Protein AF-A0A6U0GFT2-F1 (afdb_monomer)

Structure (mmCIF, N/CA/C/O backbone):
data_AF-A0A6U0GFT2-F1
#
_entry.id   AF-A0A6U0GFT2-F1
#
loop_
_atom_site.group_PDB
_atom_site.id
_atom_site.type_symbol
_atom_site.label_atom_id
_atom_site.label_alt_id
_atom_site.label_comp_id
_atom_site.label_asym_id
_atom_site.label_entity_id
_atom_site.label_seq_id
_atom_site.pdbx_PDB_ins_code
_atom_site.Cartn_x
_atom_site.Cartn_y
_atom_site.Cartn_z
_atom_site.occupancy
_atom_site.B_iso_or_equiv
_atom_site.auth_seq_id
_atom_site.auth_comp_id
_atom_site.auth_asym_id
_atom_site.auth_atom_id
_atom_site.pdbx_PDB_model_num
ATOM 1 N N . MET A 1 1 ? -31.524 14.720 -5.241 1.00 41.91 1 MET A N 1
ATOM 2 C CA . MET A 1 1 ? -30.850 14.959 -3.947 1.00 41.91 1 MET A CA 1
ATOM 3 C C . MET A 1 1 ? -30.498 13.608 -3.337 1.00 41.91 1 MET A C 1
ATOM 5 O O . MET A 1 1 ? -31.328 13.011 -2.672 1.00 41.91 1 MET A O 1
ATOM 9 N N . GLY A 1 2 ? -29.324 13.063 -3.666 1.00 39.94 2 GLY A N 1
ATOM 10 C CA . GLY A 1 2 ? -28.851 11.799 -3.094 1.00 39.94 2 GLY A CA 1
ATOM 11 C C . GLY A 1 2 ? -28.049 12.103 -1.839 1.00 39.94 2 GLY A C 1
ATOM 12 O O . GLY A 1 2 ? -26.950 12.640 -1.944 1.00 39.94 2 GLY A O 1
ATOM 13 N N . GLY A 1 3 ? -28.629 11.843 -0.668 1.00 40.38 3 GLY A N 1
ATOM 14 C CA . GLY A 1 3 ? -27.954 12.036 0.609 1.00 40.38 3 GLY A CA 1
ATOM 15 C C . GLY A 1 3 ? -26.712 11.156 0.678 1.00 40.38 3 GLY A C 1
ATOM 16 O O . GLY A 1 3 ? -26.819 9.932 0.688 1.00 40.38 3 GLY A O 1
ATOM 17 N N . ASN A 1 4 ? -25.536 11.781 0.732 1.00 43.81 4 ASN A N 1
ATOM 18 C CA . ASN A 1 4 ? -24.315 11.109 1.152 1.00 43.81 4 ASN A CA 1
ATOM 19 C C . ASN A 1 4 ? -24.532 10.707 2.608 1.00 43.81 4 ASN A C 1
ATOM 21 O O . ASN A 1 4 ? -24.413 11.536 3.508 1.00 43.81 4 ASN A O 1
ATOM 25 N N . SER A 1 5 ? -24.934 9.458 2.824 1.00 41.97 5 SER A N 1
ATOM 26 C CA . SER A 1 5 ? -25.093 8.868 4.144 1.00 41.97 5 SER A CA 1
ATOM 27 C C . SER A 1 5 ? -23.800 9.080 4.929 1.00 41.97 5 SER A C 1
ATOM 29 O O . SER A 1 5 ? -22.787 8.440 4.645 1.00 41.97 5 SER A O 1
ATOM 31 N N . HIS A 1 6 ? -23.842 9.995 5.898 1.00 43.84 6 HIS A N 1
ATOM 32 C CA . HIS A 1 6 ? -22.808 10.202 6.903 1.00 43.84 6 HIS A CA 1
ATOM 33 C C . HIS A 1 6 ? -22.851 9.029 7.885 1.00 43.84 6 HIS A C 1
ATOM 35 O O . HIS A 1 6 ? -23.125 9.197 9.071 1.00 43.84 6 HIS A O 1
ATOM 41 N N . PHE A 1 7 ? -22.564 7.818 7.409 1.00 44.72 7 PHE A N 1
ATOM 42 C CA . PHE A 1 7 ? -21.982 6.827 8.297 1.00 44.72 7 PHE A CA 1
ATOM 43 C C . PHE A 1 7 ? -20.552 7.289 8.563 1.00 44.72 7 PHE A C 1
ATOM 45 O O . PHE A 1 7 ? -19.604 6.760 7.986 1.00 44.72 7 PHE A O 1
ATOM 52 N N . GLY A 1 8 ? -20.430 8.283 9.452 1.00 46.50 8 GLY A N 1
ATOM 53 C CA . GLY A 1 8 ? -19.213 8.692 10.154 1.00 46.50 8 GLY A CA 1
ATOM 54 C C . GLY A 1 8 ? -18.719 7.586 11.078 1.00 46.50 8 GLY A C 1
ATOM 55 O O . GLY A 1 8 ? -18.442 7.786 12.258 1.00 46.50 8 GLY A O 1
ATOM 56 N N . ALA A 1 9 ? -18.686 6.368 10.550 1.00 50.59 9 ALA A N 1
ATOM 57 C CA . ALA A 1 9 ? -18.123 5.216 11.187 1.00 50.59 9 ALA A CA 1
ATOM 58 C C . ALA A 1 9 ? -16.617 5.328 10.991 1.00 50.59 9 ALA A C 1
ATOM 60 O O . ALA A 1 9 ? -16.114 5.368 9.868 1.00 50.59 9 ALA A O 1
ATOM 61 N N . ARG A 1 10 ? -15.935 5.382 12.130 1.00 66.75 10 ARG A N 1
ATOM 62 C CA . ARG A 1 10 ? -14.498 5.306 12.410 1.00 66.75 10 ARG A CA 1
ATOM 63 C C . ARG A 1 10 ? -13.823 4.088 11.744 1.00 66.75 10 ARG A C 1
ATOM 65 O O . ARG A 1 10 ? -13.206 3.269 12.415 1.00 66.75 10 ARG A O 1
ATOM 72 N N . LEU A 1 11 ? -13.979 3.916 10.432 1.00 86.44 11 LEU A N 1
ATOM 73 C CA . LEU A 1 11 ? -13.474 2.780 9.678 1.00 86.44 11 LEU A CA 1
ATOM 74 C C . LEU A 1 11 ? -12.004 3.034 9.370 1.00 86.44 11 LEU A C 1
ATOM 76 O O . LEU A 1 11 ? -11.652 3.901 8.567 1.00 86.44 11 LEU A O 1
ATOM 80 N N . LEU A 1 12 ? -11.146 2.257 10.015 1.00 93.50 12 LEU A N 1
ATOM 81 C CA . LEU A 1 12 ? -9.716 2.278 9.768 1.00 93.50 12 LEU A CA 1
ATOM 82 C C . LEU A 1 12 ? -9.422 1.612 8.427 1.00 93.50 12 LEU A C 1
ATOM 84 O O . LEU A 1 12 ? -9.890 0.510 8.139 1.00 93.50 12 LEU A O 1
ATOM 88 N N . ARG A 1 13 ? -8.631 2.286 7.597 1.00 95.00 13 ARG A N 1
ATOM 89 C CA . ARG A 1 13 ? -8.180 1.770 6.309 1.00 95.00 13 ARG A CA 1
ATOM 90 C C . ARG A 1 13 ? -6.668 1.762 6.223 1.00 95.00 13 ARG A C 1
ATOM 92 O O . ARG A 1 13 ? -6.022 2.764 6.528 1.00 95.00 13 ARG A O 1
ATOM 99 N N . ILE A 1 14 ? -6.133 0.657 5.711 1.00 96.81 14 ILE A N 1
ATOM 100 C CA . ILE A 1 14 ? -4.740 0.561 5.272 1.00 96.81 14 ILE A CA 1
ATOM 101 C C . ILE A 1 14 ? -4.719 0.849 3.769 1.00 96.81 14 ILE A C 1
ATOM 103 O O . ILE A 1 14 ? -5.268 0.090 2.967 1.00 96.81 14 ILE A O 1
ATOM 107 N N . ARG A 1 15 ? -4.147 1.984 3.367 1.00 96.25 15 ARG A N 1
ATOM 108 C CA . ARG A 1 15 ? -4.251 2.505 1.995 1.00 96.25 15 ARG A CA 1
ATOM 109 C C . ARG A 1 15 ? -2.933 3.071 1.481 1.00 96.25 15 ARG A C 1
ATOM 111 O O . ARG A 1 15 ? -2.054 3.429 2.254 1.00 96.25 15 ARG A O 1
ATOM 118 N N . LEU A 1 16 ? -2.827 3.18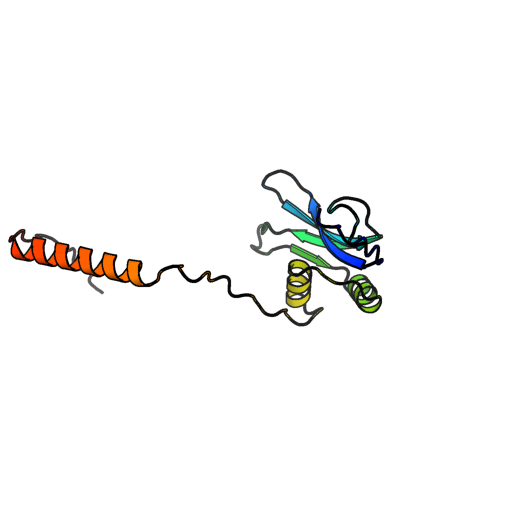4 0.158 1.00 97.44 16 LEU A N 1
ATOM 119 C CA . LEU A 1 16 ? -1.702 3.845 -0.502 1.00 97.44 16 LEU A CA 1
ATOM 120 C C . LEU A 1 16 ? -1.954 5.354 -0.572 1.00 97.44 16 LEU A C 1
ATOM 122 O O . LEU A 1 16 ? -2.918 5.791 -1.202 1.00 97.44 16 LEU A O 1
ATOM 126 N N . ALA A 1 17 ? -1.070 6.133 0.036 1.00 96.69 17 ALA A N 1
ATOM 127 C CA . ALA A 1 17 ? -0.976 7.572 -0.164 1.00 96.69 17 ALA A CA 1
ATOM 128 C C . ALA A 1 17 ? 0.073 7.854 -1.242 1.00 96.69 17 ALA A C 1
ATOM 130 O O . ALA A 1 17 ? 1.154 7.255 -1.233 1.00 96.69 17 ALA A O 1
ATOM 131 N N . ARG A 1 18 ? -0.264 8.716 -2.207 1.00 95.44 18 ARG A N 1
ATOM 132 C CA . ARG A 1 18 ? 0.605 8.988 -3.354 1.00 95.44 18 ARG A CA 1
ATOM 133 C C . ARG A 1 18 ? 1.537 10.145 -3.021 1.00 95.44 18 ARG A C 1
ATOM 135 O O . ARG A 1 18 ? 1.102 11.234 -2.677 1.00 95.44 18 ARG A O 1
ATOM 142 N N . PHE A 1 19 ? 2.814 9.902 -3.237 1.00 94.56 19 PHE A N 1
ATOM 143 C CA . PHE A 1 19 ? 3.913 10.844 -3.145 1.00 94.56 19 PHE A CA 1
ATOM 144 C C . PHE A 1 19 ? 4.710 10.835 -4.454 1.00 94.56 19 PHE A C 1
ATOM 146 O O . PHE A 1 19 ? 4.426 10.076 -5.388 1.00 94.56 19 PHE A O 1
ATOM 153 N N . GLY A 1 20 ? 5.716 11.700 -4.519 1.00 93.50 20 GLY A N 1
ATOM 154 C CA . GLY A 1 20 ? 6.594 11.821 -5.674 1.00 93.50 20 GLY A CA 1
ATOM 155 C C . GLY A 1 20 ? 6.096 12.826 -6.709 1.00 93.50 20 GLY A C 1
ATOM 156 O O . GLY A 1 20 ? 5.105 13.534 -6.520 1.00 93.50 20 GLY A O 1
ATOM 157 N N . ARG A 1 21 ? 6.847 12.926 -7.803 1.00 94.56 21 ARG A N 1
ATOM 158 C CA . ARG A 1 21 ? 6.631 13.918 -8.861 1.00 94.56 21 ARG A CA 1
ATOM 159 C C . ARG A 1 21 ? 5.781 13.323 -9.985 1.00 94.56 21 ARG A C 1
ATOM 161 O O . ARG A 1 21 ? 5.461 12.130 -10.008 1.00 94.56 21 ARG A O 1
ATOM 168 N N . ARG A 1 22 ? 5.409 14.157 -10.958 1.00 95.31 22 ARG A N 1
ATOM 169 C CA . ARG A 1 22 ? 4.813 13.673 -12.211 1.00 95.31 2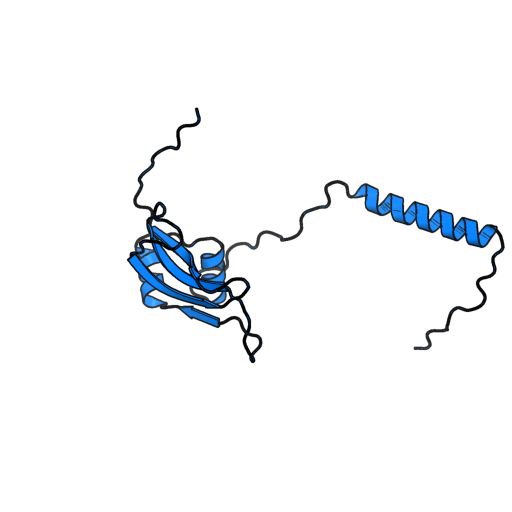2 ARG A CA 1
ATOM 170 C C . ARG A 1 22 ? 5.735 12.614 -12.830 1.00 95.31 22 ARG A C 1
ATOM 172 O O . ARG A 1 22 ? 6.940 12.823 -12.881 1.00 95.31 22 ARG A O 1
ATOM 179 N N . ASN A 1 23 ? 5.164 11.492 -13.269 1.00 93.44 23 ASN A N 1
ATOM 180 C CA . ASN A 1 23 ? 5.870 10.331 -13.841 1.00 93.44 23 ASN A CA 1
ATOM 181 C C . ASN A 1 23 ? 6.860 9.608 -12.908 1.00 93.44 23 ASN A C 1
ATOM 183 O O . ASN A 1 23 ? 7.494 8.653 -13.335 1.00 93.44 23 ASN A O 1
ATOM 187 N N . LEU A 1 24 ? 6.941 10.001 -11.636 1.00 95.06 24 LEU A N 1
ATOM 188 C CA . LEU A 1 24 ? 7.763 9.355 -10.611 1.00 95.06 24 LEU A CA 1
ATOM 189 C C . LEU A 1 24 ? 6.890 9.069 -9.377 1.00 95.06 24 LEU A C 1
ATOM 191 O O . LEU A 1 24 ? 7.034 9.741 -8.351 1.00 95.06 24 LEU A O 1
ATOM 195 N N . PRO A 1 25 ? 5.894 8.164 -9.495 1.00 95.69 25 PRO A N 1
ATOM 196 C CA . PRO A 1 25 ? 5.050 7.772 -8.376 1.00 95.69 25 PRO A CA 1
ATOM 197 C C . PRO A 1 25 ? 5.851 7.072 -7.284 1.00 95.69 25 PRO A C 1
ATOM 199 O O . PRO A 1 25 ? 6.506 6.074 -7.541 1.00 95.69 25 PRO A O 1
ATOM 202 N N . PHE A 1 26 ? 5.675 7.526 -6.052 1.00 96.56 26 PHE A N 1
ATOM 203 C CA . PHE A 1 26 ? 6.114 6.829 -4.852 1.00 96.56 26 PHE A CA 1
ATOM 204 C C . PHE A 1 26 ? 4.909 6.666 -3.930 1.00 96.56 26 PHE A C 1
ATOM 206 O O . PHE A 1 26 ? 4.089 7.577 -3.837 1.00 96.56 26 PHE A O 1
ATOM 213 N N . TYR A 1 27 ? 4.754 5.533 -3.254 1.00 97.44 27 TYR A N 1
ATOM 214 C CA . TYR A 1 27 ? 3.621 5.332 -2.353 1.00 97.44 27 TYR A CA 1
ATOM 215 C C . TYR A 1 27 ? 4.084 5.066 -0.931 1.00 97.44 27 TYR A C 1
ATOM 217 O O . TYR A 1 27 ? 4.994 4.280 -0.684 1.00 97.44 27 TYR A O 1
ATOM 225 N N . ARG A 1 28 ? 3.391 5.684 0.022 1.00 97.31 28 ARG A N 1
ATOM 226 C CA . ARG A 1 28 ? 3.468 5.303 1.433 1.00 97.31 28 ARG A CA 1
ATOM 227 C C . ARG A 1 28 ? 2.215 4.524 1.801 1.00 97.31 28 ARG A C 1
ATOM 229 O O . ARG A 1 28 ? 1.124 4.835 1.320 1.00 97.31 28 ARG A O 1
ATOM 236 N N . ILE A 1 29 ? 2.370 3.509 2.637 1.00 97.56 29 ILE A N 1
ATOM 237 C CA . ILE A 1 29 ? 1.266 2.693 3.134 1.00 97.56 29 ILE A CA 1
ATOM 238 C C . ILE A 1 29 ? 0.828 3.297 4.463 1.00 97.56 29 ILE A C 1
ATOM 240 O O . ILE A 1 29 ? 1.551 3.234 5.457 1.00 97.56 29 ILE A O 1
ATOM 244 N N . TYR A 1 30 ? -0.335 3.938 4.451 1.00 97.19 30 TYR A N 1
ATOM 245 C CA . TYR A 1 30 ? -0.898 4.658 5.586 1.00 97.19 30 TYR A CA 1
ATOM 246 C C . TYR A 1 30 ? -1.997 3.850 6.246 1.00 97.19 30 TYR A C 1
ATOM 248 O O . TYR A 1 30 ? -2.848 3.280 5.561 1.00 97.19 30 TYR A O 1
ATOM 256 N N . VAL A 1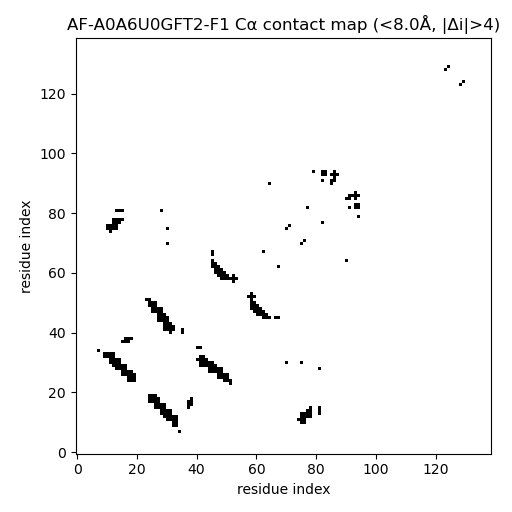 31 ? -2.031 3.910 7.570 1.00 97.12 31 VAL A N 1
ATOM 257 C CA . VAL A 1 31 ? -3.222 3.611 8.356 1.00 97.12 31 VAL A CA 1
ATOM 258 C C . VAL A 1 31 ? -3.914 4.932 8.637 1.00 97.12 31 VAL A C 1
ATOM 260 O O . VAL A 1 31 ? -3.327 5.834 9.230 1.00 97.12 31 VAL A O 1
ATOM 263 N N . ALA A 1 32 ? -5.144 5.086 8.168 1.00 95.62 32 ALA A N 1
ATOM 264 C CA . ALA A 1 32 ? -5.900 6.322 8.323 1.00 95.62 32 ALA A CA 1
ATOM 265 C C . ALA A 1 32 ? -7.394 6.037 8.460 1.00 95.62 32 ALA A C 1
ATOM 267 O O . ALA A 1 32 ? -7.878 4.980 8.052 1.00 95.62 32 ALA A O 1
ATOM 268 N N . ASN A 1 33 ? -8.133 7.014 8.980 1.00 93.25 33 ASN A N 1
ATOM 269 C CA . ASN A 1 33 ? -9.590 6.964 8.933 1.00 93.25 33 ASN A CA 1
ATOM 270 C C . ASN A 1 33 ? -10.045 7.030 7.465 1.00 93.25 33 ASN A C 1
ATOM 272 O O . ASN A 1 33 ? -9.473 7.776 6.664 1.00 93.25 33 ASN A O 1
ATOM 276 N N . SER A 1 34 ? -11.073 6.262 7.110 1.00 90.69 34 SER A N 1
ATOM 277 C CA . SER A 1 34 ? -11.614 6.162 5.747 1.00 90.69 34 SER A CA 1
ATOM 278 C C . SER A 1 34 ? -11.957 7.522 5.130 1.00 90.69 34 SER A C 1
ATOM 280 O O . SER A 1 34 ? -11.700 7.727 3.944 1.00 90.69 34 SER A O 1
ATOM 282 N N . GLU A 1 35 ? -12.474 8.440 5.945 1.00 89.19 35 GLU A N 1
ATOM 283 C CA . GLU A 1 35 ? -12.920 9.784 5.563 1.00 89.19 35 GLU A CA 1
ATOM 284 C C . GLU A 1 35 ? -11.772 10.777 5.366 1.00 89.19 35 GLU A C 1
ATOM 286 O O . GLU A 1 35 ? -11.941 11.820 4.738 1.00 89.19 35 GLU A O 1
ATOM 291 N N . SER A 1 36 ? -10.585 10.479 5.901 1.00 90.62 36 SER A N 1
ATOM 292 C CA . SER A 1 36 ? -9.457 11.403 5.798 1.00 90.62 36 SER A CA 1
ATOM 293 C C . SER A 1 36 ? -9.002 11.537 4.337 1.00 90.62 36 SER A C 1
ATOM 295 O O . SER A 1 36 ? -8.973 10.528 3.623 1.00 90.62 36 SER A O 1
ATOM 297 N N . PRO A 1 37 ? -8.556 12.725 3.879 1.00 92.06 37 PRO A N 1
ATOM 298 C CA . PRO A 1 37 ? -8.033 12.912 2.523 1.00 92.06 37 PRO A CA 1
ATOM 299 C C . PRO A 1 37 ? -6.900 11.932 2.206 1.00 92.06 37 PRO A C 1
ATOM 301 O O . PRO A 1 37 ? -6.127 11.595 3.102 1.00 92.06 37 PRO A O 1
ATOM 304 N N . ARG A 1 38 ? -6.777 11.491 0.943 1.00 90.75 38 ARG A N 1
ATOM 305 C CA . ARG A 1 38 ? -5.825 10.442 0.513 1.00 90.75 38 ARG A CA 1
ATOM 306 C C . ARG A 1 38 ? -4.411 10.653 1.060 1.00 90.75 38 ARG A C 1
ATOM 308 O O . ARG A 1 38 ? -3.858 9.740 1.667 1.00 90.75 38 ARG A O 1
ATOM 315 N N . ASP A 1 39 ? -3.881 11.858 0.863 1.00 90.94 39 ASP A N 1
ATOM 316 C CA . ASP A 1 39 ? -2.500 12.225 1.199 1.00 90.94 39 ASP A CA 1
ATOM 317 C C . ASP A 1 39 ? -2.420 13.080 2.483 1.00 90.94 39 ASP A C 1
ATOM 319 O O . ASP A 1 39 ? -1.384 13.668 2.777 1.00 90.94 39 ASP A O 1
ATOM 323 N N . GLY A 1 40 ? -3.521 13.177 3.239 1.00 88.12 40 GLY A N 1
ATOM 324 C CA . GLY A 1 40 ? -3.642 14.038 4.415 1.00 88.12 40 GLY A CA 1
ATOM 325 C C . GLY A 1 40 ? -3.306 13.342 5.738 1.00 88.12 40 GLY A C 1
ATOM 326 O O . GLY A 1 40 ? -2.352 12.565 5.853 1.00 88.12 40 GLY A O 1
ATOM 327 N N . LYS A 1 41 ? -4.119 13.637 6.763 1.00 91.81 41 LYS A N 1
ATOM 328 C CA . LYS A 1 41 ? -3.964 13.086 8.114 1.00 91.81 41 LYS A CA 1
ATOM 329 C C . LYS A 1 41 ? -4.033 11.556 8.091 1.00 91.81 41 LYS A C 1
ATOM 331 O O . LYS A 1 41 ? -4.954 10.961 7.532 1.00 91.81 41 LYS A O 1
ATOM 336 N N . HIS A 1 42 ? -3.055 10.941 8.737 1.00 94.69 42 HIS A N 1
ATOM 337 C CA . HIS A 1 42 ? -2.942 9.505 8.948 1.00 94.69 42 HIS A CA 1
ATOM 338 C C . HIS A 1 42 ? -2.585 9.249 10.416 1.00 94.69 42 HIS A C 1
ATOM 340 O O . HIS A 1 42 ? -2.182 10.167 11.128 1.00 94.69 42 HIS A O 1
ATOM 346 N N . LEU A 1 43 ? -2.798 8.018 10.869 1.00 95.06 43 LEU A N 1
ATOM 347 C CA . LEU A 1 43 ? -2.459 7.563 12.215 1.00 95.06 43 LEU A CA 1
ATOM 348 C C . LEU A 1 43 ? -1.020 7.055 12.262 1.00 95.06 43 LEU A C 1
ATOM 350 O O . LEU A 1 43 ? -0.275 7.401 13.168 1.00 95.06 43 LEU A O 1
ATOM 354 N N . GLU A 1 44 ? -0.634 6.248 11.271 1.00 96.25 44 GLU A N 1
ATOM 355 C CA . GLU A 1 44 ? 0.680 5.612 11.224 1.00 96.25 44 GLU A 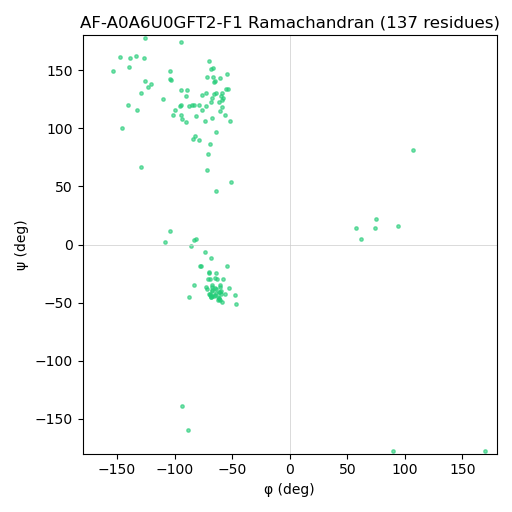CA 1
ATOM 356 C C . GLU A 1 44 ? 1.097 5.304 9.782 1.00 96.25 44 GLU A C 1
ATOM 358 O O . GLU A 1 44 ? 0.257 5.032 8.916 1.00 96.25 44 GLU A O 1
ATOM 363 N N . ILE A 1 45 ? 2.406 5.330 9.531 1.00 97.31 45 ILE A N 1
ATOM 364 C CA . ILE A 1 45 ? 3.021 4.859 8.290 1.00 97.31 45 ILE A CA 1
ATOM 365 C C . ILE A 1 45 ? 3.568 3.459 8.551 1.00 97.31 45 ILE A C 1
ATOM 367 O O . ILE A 1 45 ? 4.487 3.291 9.344 1.00 97.31 45 ILE A O 1
ATOM 371 N N . VAL A 1 46 ? 3.019 2.461 7.865 1.00 97.81 46 VAL A N 1
ATOM 372 C CA . VAL A 1 46 ? 3.354 1.043 8.094 1.00 97.81 46 VAL A CA 1
ATOM 373 C C . VAL A 1 46 ? 4.179 0.429 6.963 1.00 97.81 46 VAL A C 1
ATOM 375 O O . VAL A 1 46 ? 4.493 -0.758 6.989 1.00 97.81 46 VAL A O 1
ATOM 378 N N . GLY A 1 47 ? 4.536 1.221 5.953 1.00 97.50 47 GLY A N 1
ATOM 379 C CA . GLY A 1 47 ? 5.371 0.759 4.853 1.00 97.50 47 GLY A CA 1
ATOM 380 C C . GLY A 1 47 ? 5.467 1.734 3.689 1.00 97.50 47 GLY A C 1
ATOM 381 O O . GLY A 1 47 ? 4.886 2.824 3.701 1.00 97.50 47 GLY A O 1
ATOM 382 N N . THR A 1 48 ? 6.182 1.312 2.655 1.00 97.50 48 THR A N 1
ATOM 383 C CA . THR A 1 48 ? 6.381 2.046 1.402 1.00 97.50 48 THR A CA 1
ATOM 384 C C . THR A 1 48 ? 6.308 1.096 0.215 1.00 97.50 48 THR A C 1
ATOM 386 O O . THR A 1 48 ? 6.565 -0.101 0.331 1.00 97.50 48 THR A O 1
ATOM 389 N N . PHE A 1 49 ? 5.921 1.630 -0.938 1.00 97.19 49 PHE A N 1
ATOM 390 C CA . PHE A 1 49 ? 5.844 0.889 -2.185 1.00 97.19 49 PHE A CA 1
ATOM 391 C C . PHE A 1 49 ? 6.337 1.759 -3.339 1.00 97.19 49 PHE A C 1
ATOM 393 O O . PHE A 1 49 ? 5.756 2.811 -3.627 1.00 97.19 49 PHE A O 1
ATOM 400 N N . ASP A 1 50 ? 7.382 1.286 -4.011 1.00 95.94 50 ASP A N 1
ATOM 401 C CA . ASP A 1 50 ? 7.880 1.850 -5.255 1.00 95.94 50 ASP A CA 1
ATOM 402 C C . ASP A 1 50 ? 7.402 0.991 -6.440 1.00 95.94 50 ASP A C 1
ATOM 404 O O . ASP A 1 50 ? 7.780 -0.179 -6.568 1.00 95.94 50 ASP A O 1
ATOM 408 N N . PRO A 1 51 ? 6.506 1.514 -7.295 1.00 94.69 51 PRO A N 1
ATOM 409 C CA . PRO A 1 51 ? 6.032 0.793 -8.465 1.00 94.69 51 PRO A CA 1
ATOM 410 C C . PRO A 1 51 ? 7.046 0.793 -9.614 1.00 94.69 51 PRO A C 1
ATOM 412 O O . PRO A 1 51 ? 6.859 -0.009 -10.537 1.00 94.69 51 PRO A O 1
ATOM 415 N N . ILE A 1 52 ? 8.030 1.702 -9.603 1.00 93.94 52 ILE A N 1
ATOM 416 C CA . ILE A 1 52 ? 9.064 1.786 -10.629 1.00 93.94 52 ILE A CA 1
ATOM 417 C C . ILE A 1 52 ? 10.145 0.771 -10.252 1.00 93.94 52 ILE A C 1
ATOM 419 O O . ILE A 1 52 ? 10.705 0.859 -9.160 1.00 93.94 52 ILE A O 1
ATOM 423 N N . PRO A 1 53 ? 10.419 -0.219 -11.116 1.00 92.00 53 PRO A N 1
ATOM 424 C CA . PRO A 1 53 ? 11.512 -1.140 -10.866 1.00 92.00 53 PRO A CA 1
ATOM 425 C C . PRO A 1 53 ? 12.853 -0.402 -10.923 1.00 92.00 53 PRO A C 1
ATOM 427 O O . PRO A 1 53 ? 13.044 0.461 -11.784 1.00 92.00 53 PRO A O 1
ATOM 430 N N . GLN A 1 54 ? 13.764 -0.736 -10.011 1.00 87.38 54 GLN A N 1
ATOM 431 C CA . GLN A 1 54 ? 15.135 -0.225 -10.051 1.00 87.38 54 GLN A CA 1
ATOM 432 C C . GLN A 1 54 ? 16.018 -1.140 -10.916 1.00 87.38 54 GLN A C 1
ATOM 434 O O . GLN A 1 54 ? 15.528 -1.879 -11.769 1.00 87.38 54 GLN A O 1
ATOM 439 N N . ILE A 1 55 ? 17.336 -1.058 -10.724 1.00 88.44 55 ILE A N 1
ATOM 440 C CA . ILE A 1 55 ? 18.356 -1.780 -11.502 1.00 88.44 55 ILE A CA 1
ATOM 441 C C . ILE A 1 55 ? 18.155 -3.303 -11.434 1.00 88.44 55 ILE A C 1
ATOM 443 O O . ILE A 1 55 ? 18.462 -4.015 -12.384 1.00 88.44 55 ILE A O 1
ATOM 447 N N . ASP A 1 56 ? 17.600 -3.804 -10.333 1.00 88.50 56 ASP A N 1
ATOM 448 C CA . ASP A 1 56 ? 17.325 -5.220 -10.094 1.00 88.50 56 ASP A CA 1
ATOM 449 C C . ASP A 1 56 ? 16.019 -5.721 -10.744 1.00 88.50 56 ASP A C 1
ATOM 451 O O . ASP A 1 56 ? 15.629 -6.869 -10.538 1.00 88.50 56 ASP A O 1
ATOM 455 N N . ASN A 1 57 ? 15.333 -4.876 -11.526 1.00 87.88 57 ASN A N 1
ATOM 456 C CA . ASN A 1 57 ? 14.032 -5.142 -12.146 1.00 87.88 57 ASN A CA 1
ATOM 457 C C . ASN A 1 57 ? 12.902 -5.497 -11.157 1.00 87.88 57 ASN A C 1
ATOM 459 O O . ASN A 1 57 ? 11.822 -5.930 -11.578 1.00 87.88 57 ASN A O 1
ATOM 463 N N . ASN A 1 58 ? 13.090 -5.259 -9.855 1.00 88.88 58 ASN A N 1
ATOM 464 C CA . ASN A 1 58 ? 12.087 -5.548 -8.837 1.00 88.88 58 ASN A CA 1
ATOM 465 C C . ASN A 1 58 ? 11.383 -4.281 -8.363 1.00 88.88 58 ASN A C 1
ATOM 467 O O . ASN A 1 58 ? 11.943 -3.192 -8.308 1.00 88.88 58 ASN A O 1
ATOM 471 N N . LYS A 1 59 ? 10.114 -4.439 -7.981 1.00 92.81 59 LYS A N 1
ATOM 472 C CA . LYS A 1 59 ? 9.341 -3.372 -7.338 1.00 92.81 59 LYS A CA 1
ATOM 473 C C . LYS A 1 59 ? 9.588 -3.432 -5.843 1.00 92.81 59 LYS A C 1
ATOM 475 O O . LYS A 1 59 ? 9.252 -4.438 -5.216 1.00 92.81 59 LYS A O 1
ATOM 480 N N . HIS A 1 60 ? 10.129 -2.363 -5.274 1.00 93.88 60 HIS A N 1
ATOM 481 C CA . HIS A 1 60 ? 10.461 -2.345 -3.857 1.00 93.88 60 HIS A CA 1
ATOM 482 C C . HIS A 1 60 ? 9.210 -2.165 -3.000 1.00 93.88 60 HIS A C 1
ATOM 484 O O . HIS A 1 60 ? 8.398 -1.258 -3.201 1.00 93.88 60 HIS A O 1
ATOM 490 N N . LEU A 1 61 ? 9.067 -3.051 -2.022 1.00 95.75 61 LEU A N 1
ATOM 491 C CA . LEU A 1 61 ? 7.989 -3.052 -1.051 1.00 95.75 61 LEU A CA 1
ATOM 492 C C . LEU A 1 61 ? 8.607 -3.224 0.333 1.00 95.75 61 LEU A C 1
ATOM 494 O O . LEU A 1 61 ? 9.168 -4.274 0.631 1.00 95.75 61 LEU A O 1
ATOM 498 N N . THR A 1 62 ? 8.469 -2.207 1.177 1.00 96.44 62 THR A N 1
ATOM 499 C CA . THR A 1 62 ? 8.925 -2.253 2.569 1.00 96.44 62 THR A CA 1
ATOM 500 C C . THR A 1 62 ? 7.704 -2.275 3.472 1.00 96.44 62 THR A C 1
ATOM 502 O O . THR A 1 62 ? 6.841 -1.404 3.365 1.00 96.44 62 THR A O 1
ATOM 505 N N . LEU A 1 63 ? 7.616 -3.265 4.359 1.00 96.62 63 LEU A N 1
ATOM 506 C CA . LEU A 1 63 ? 6.471 -3.475 5.243 1.00 96.62 63 LEU A CA 1
ATOM 507 C C . LEU A 1 63 ? 6.933 -3.625 6.689 1.00 96.62 63 LEU A C 1
ATOM 509 O O . LEU A 1 63 ? 7.779 -4.465 6.983 1.00 96.62 63 LEU A O 1
ATOM 513 N N . ASN A 1 64 ? 6.313 -2.881 7.602 1.00 97.31 64 ASN A N 1
ATOM 514 C CA . ASN A 1 64 ? 6.3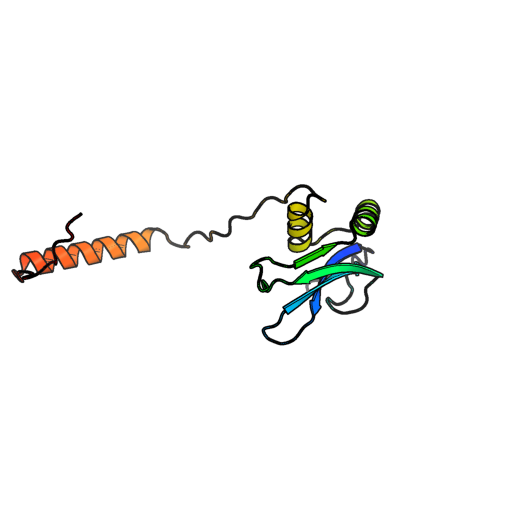82 -3.187 9.024 1.00 97.31 64 ASN A CA 1
ATOM 515 C C . ASN A 1 64 ? 5.314 -4.241 9.351 1.00 97.31 64 ASN A C 1
ATOM 517 O O . ASN A 1 64 ? 4.154 -3.921 9.618 1.00 97.31 64 ASN A O 1
ATOM 521 N N . ILE A 1 65 ? 5.706 -5.513 9.273 1.00 96.44 65 ILE A N 1
ATOM 522 C CA . ILE A 1 65 ? 4.791 -6.656 9.386 1.00 96.44 65 ILE A CA 1
ATOM 523 C C . ILE A 1 65 ? 4.077 -6.671 10.743 1.00 96.44 65 ILE A C 1
ATOM 525 O O . ILE A 1 65 ? 2.877 -6.935 10.793 1.00 96.44 65 ILE A O 1
ATOM 529 N N . GLU A 1 66 ? 4.781 -6.361 11.830 1.00 97.00 66 GLU A N 1
ATOM 530 C CA . GLU A 1 66 ? 4.223 -6.365 13.187 1.00 97.00 66 GLU A CA 1
ATOM 531 C C . GLU A 1 66 ? 3.098 -5.343 13.331 1.00 97.00 66 GLU A C 1
ATOM 533 O O . GLU A 1 66 ? 1.995 -5.666 13.781 1.00 97.00 66 GLU A O 1
ATOM 538 N N . ARG A 1 67 ? 3.341 -4.114 12.866 1.00 97.56 67 ARG A N 1
ATOM 539 C CA . ARG A 1 67 ? 2.344 -3.043 12.915 1.00 97.56 67 ARG A CA 1
ATOM 540 C C . ARG A 1 67 ? 1.167 -3.327 11.997 1.00 97.56 67 ARG A C 1
ATOM 542 O O . ARG A 1 67 ? 0.025 -3.100 12.384 1.00 97.56 67 ARG A O 1
ATOM 549 N N . ILE A 1 68 ? 1.407 -3.882 10.811 1.00 97.19 68 ILE A N 1
ATOM 550 C CA . ILE A 1 68 ? 0.328 -4.275 9.897 1.00 97.19 68 ILE A CA 1
ATOM 551 C C . ILE A 1 68 ? -0.561 -5.339 10.543 1.00 97.19 68 ILE A C 1
ATOM 553 O O . ILE A 1 68 ? -1.780 -5.184 10.535 1.00 97.19 68 ILE A O 1
ATOM 557 N N . LYS A 1 69 ? 0.025 -6.380 11.147 1.00 96.69 69 LYS A N 1
ATOM 558 C CA . LYS A 1 69 ? -0.728 -7.424 11.859 1.00 96.69 69 LYS A CA 1
ATOM 559 C C . LYS A 1 69 ? -1.554 -6.847 13.008 1.00 96.69 69 LYS A C 1
ATOM 561 O O . LYS A 1 69 ? -2.720 -7.207 13.143 1.00 96.69 69 LYS A O 1
ATOM 566 N N . TYR A 1 70 ? -0.986 -5.919 13.777 1.00 97.31 70 TYR A N 1
ATOM 567 C CA . TYR A 1 70 ? -1.714 -5.199 14.824 1.00 97.31 70 TYR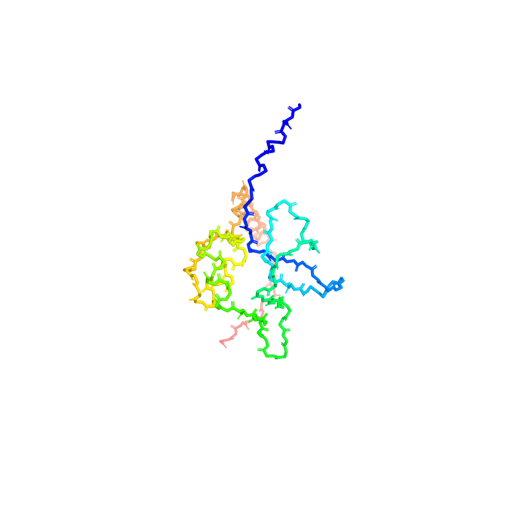 A CA 1
ATOM 568 C C . TYR A 1 70 ? -2.916 -4.425 14.263 1.00 97.31 70 TYR A C 1
ATOM 570 O O . TYR A 1 70 ? -4.031 -4.554 14.752 1.00 97.31 70 TYR A O 1
ATOM 578 N N . TRP A 1 71 ? -2.737 -3.643 13.201 1.00 96.38 71 TRP A N 1
ATOM 579 C CA . TRP A 1 71 ? -3.850 -2.869 12.649 1.00 96.38 71 TRP A CA 1
ATOM 580 C C . TRP A 1 71 ? -4.931 -3.750 12.023 1.00 96.38 71 TRP A C 1
ATOM 582 O O . TRP A 1 71 ? -6.114 -3.439 12.152 1.00 96.38 71 TRP A O 1
ATOM 592 N N . LEU A 1 72 ? -4.546 -4.866 11.401 1.00 95.38 72 LEU A N 1
ATOM 593 C CA . LEU A 1 72 ? -5.491 -5.873 10.922 1.00 95.38 72 LEU A CA 1
ATOM 594 C C . LEU A 1 72 ? -6.297 -6.482 12.081 1.00 95.38 72 LEU A C 1
ATOM 596 O O . LEU A 1 72 ? -7.508 -6.635 11.940 1.00 95.38 72 LEU A O 1
ATOM 600 N N . SER A 1 73 ? -5.674 -6.765 13.233 1.00 95.44 73 SER A N 1
ATOM 601 C CA . SER A 1 73 ? -6.390 -7.303 14.402 1.00 95.44 73 SER A CA 1
ATOM 602 C C . SER A 1 73 ? -7.337 -6.288 15.050 1.00 95.44 73 SER A C 1
ATOM 604 O O . SER A 1 73 ? -8.388 -6.670 15.554 1.00 95.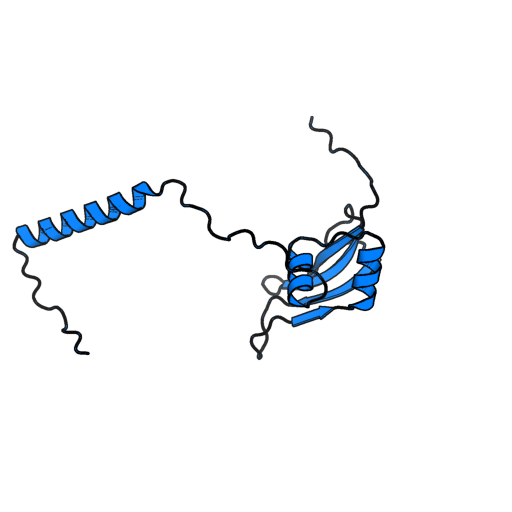44 73 SER A O 1
ATOM 606 N N . VAL A 1 74 ? -7.024 -4.992 14.964 1.00 94.69 74 VAL A N 1
ATOM 607 C CA . VAL A 1 74 ? -7.911 -3.887 15.382 1.00 94.69 74 VAL A CA 1
ATOM 608 C C . VAL A 1 74 ? -9.081 -3.675 14.398 1.00 94.69 74 VAL A C 1
ATOM 610 O O . VAL A 1 74 ? -9.995 -2.897 14.665 1.00 94.69 74 VAL A O 1
ATOM 613 N N . GLY A 1 75 ? -9.095 -4.382 13.263 1.00 93.31 75 GLY A N 1
ATOM 614 C CA . GLY A 1 75 ? -10.167 -4.322 12.267 1.00 93.31 75 GLY A CA 1
ATOM 615 C C . GLY A 1 75 ? -9.919 -3.326 11.134 1.00 93.31 75 GLY A C 1
ATOM 616 O O . GLY A 1 75 ? -10.855 -2.975 10.410 1.00 93.31 75 GLY A O 1
ATOM 617 N N . ALA A 1 76 ? -8.678 -2.861 10.948 1.00 95.81 76 ALA A N 1
ATOM 618 C CA . ALA A 1 76 ? -8.334 -2.022 9.808 1.00 95.81 76 ALA A CA 1
ATOM 619 C C . ALA A 1 76 ? -8.468 -2.804 8.496 1.00 95.81 76 ALA A C 1
ATOM 621 O O . ALA A 1 76 ? -7.905 -3.883 8.329 1.00 95.81 76 ALA A O 1
ATOM 622 N N . GLN A 1 77 ? -9.183 -2.225 7.534 1.00 94.88 77 GLN A N 1
ATOM 623 C CA . GLN A 1 77 ? -9.445 -2.859 6.247 1.00 94.88 77 GLN A CA 1
ATOM 624 C C . GLN A 1 77 ? -8.408 -2.411 5.205 1.00 94.88 77 GLN A C 1
ATOM 626 O O . GLN A 1 77 ? -8.310 -1.209 4.920 1.00 94.88 77 GLN A O 1
ATOM 631 N N . PRO A 1 78 ? -7.616 -3.325 4.615 1.00 96.19 78 PRO A N 1
ATOM 632 C CA . PRO A 1 78 ? -6.710 -2.972 3.530 1.00 96.19 78 PRO A CA 1
ATOM 633 C C . PRO A 1 78 ? -7.484 -2.671 2.241 1.00 96.19 78 PRO A C 1
ATOM 635 O O . PRO A 1 78 ? -8.492 -3.304 1.940 1.00 96.19 78 PRO A O 1
ATOM 638 N N . SER A 1 79 ? -7.011 -1.710 1.444 1.00 94.81 79 SER A N 1
ATOM 639 C CA . SER A 1 79 ? -7.544 -1.504 0.089 1.00 94.81 79 SER A CA 1
ATOM 640 C C . SER A 1 79 ? -7.150 -2.654 -0.844 1.00 94.81 79 SER A C 1
ATOM 642 O O . SER A 1 79 ? -6.130 -3.296 -0.613 1.00 94.81 79 SER A O 1
ATOM 644 N N . ASP A 1 80 ? -7.881 -2.866 -1.944 1.00 93.44 80 ASP A N 1
ATOM 645 C CA . ASP A 1 80 ? -7.634 -3.966 -2.898 1.00 93.44 80 ASP A CA 1
ATOM 646 C C . ASP A 1 80 ? -6.158 -4.100 -3.305 1.00 93.44 80 ASP A C 1
ATOM 648 O O . ASP A 1 80 ? -5.591 -5.194 -3.334 1.00 93.44 80 ASP A O 1
ATOM 652 N N . ARG A 1 81 ? -5.499 -2.967 -3.587 1.00 93.62 81 ARG A N 1
ATOM 653 C CA . ARG A 1 81 ? -4.085 -2.971 -3.973 1.00 93.62 81 ARG A CA 1
ATOM 654 C C . ARG A 1 81 ? -3.163 -3.303 -2.802 1.00 93.62 81 ARG A C 1
A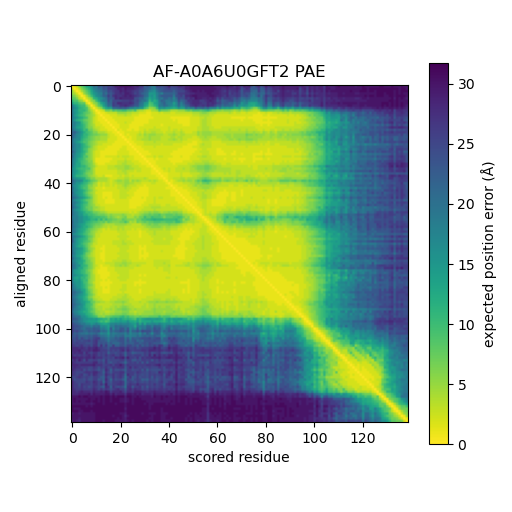TOM 656 O O . ARG A 1 81 ? -2.178 -4.001 -3.013 1.00 93.62 81 ARG A O 1
ATOM 663 N N . VAL A 1 82 ? -3.461 -2.816 -1.598 1.00 96.06 82 VAL A N 1
ATOM 664 C CA . VAL A 1 82 ? -2.686 -3.148 -0.394 1.00 96.06 82 VAL A CA 1
ATOM 665 C C . VAL A 1 82 ? -2.876 -4.620 -0.041 1.00 96.06 82 VAL A C 1
ATOM 667 O O . VAL A 1 82 ? -1.885 -5.301 0.178 1.00 96.06 82 VAL A O 1
ATOM 670 N N . ALA A 1 83 ? -4.103 -5.142 -0.083 1.00 96.12 83 ALA A N 1
ATOM 671 C CA . ALA A 1 83 ? -4.392 -6.559 0.125 1.00 96.12 83 ALA A CA 1
ATOM 672 C C . ALA A 1 83 ? -3.607 -7.443 -0.857 1.00 96.12 83 ALA A C 1
ATOM 674 O O . ALA A 1 83 ? -3.001 -8.428 -0.450 1.00 96.12 83 ALA A O 1
ATOM 675 N N . TYR A 1 84 ? -3.525 -7.045 -2.132 1.00 94.81 84 TYR A N 1
ATOM 676 C CA . TYR A 1 84 ? -2.682 -7.721 -3.120 1.00 94.81 84 TYR A CA 1
ATOM 677 C C . TYR A 1 84 ? -1.189 -7.689 -2.747 1.00 94.81 84 TYR A C 1
ATOM 679 O O . TYR A 1 84 ? -0.516 -8.713 -2.834 1.00 94.81 84 TYR A O 1
ATOM 687 N N . LEU A 1 85 ? -0.653 -6.535 -2.329 1.00 95.19 85 LEU A N 1
ATOM 688 C CA . LEU A 1 85 ? 0.754 -6.412 -1.916 1.00 95.19 85 LEU A CA 1
ATOM 689 C C . LEU A 1 85 ? 1.060 -7.253 -0.667 1.00 95.19 85 LEU A C 1
ATOM 691 O O . LEU A 1 85 ? 2.079 -7.934 -0.629 1.00 95.19 85 LEU A O 1
ATOM 695 N N . LEU A 1 86 ? 0.159 -7.254 0.318 1.00 96.06 86 LEU A N 1
ATOM 696 C CA . LEU A 1 86 ? 0.262 -8.088 1.516 1.00 96.06 86 LEU A CA 1
ATOM 697 C C . LEU A 1 86 ? 0.168 -9.580 1.182 1.00 96.06 86 LEU A C 1
ATOM 699 O O . LEU A 1 86 ? 0.905 -10.373 1.761 1.00 96.06 86 LEU A O 1
ATOM 703 N N . GLY A 1 87 ? -0.676 -9.951 0.215 1.00 95.31 87 GLY A N 1
ATOM 704 C CA . GLY A 1 87 ? -0.758 -11.310 -0.319 1.00 95.31 87 GLY A CA 1
ATOM 705 C C . GLY A 1 87 ? 0.541 -11.765 -0.977 1.00 95.31 87 GLY A C 1
ATOM 706 O O . GLY A 1 87 ? 1.045 -12.846 -0.691 1.00 95.31 87 GLY A O 1
ATOM 707 N N . ARG A 1 88 ? 1.151 -10.901 -1.796 1.00 92.94 88 ARG A N 1
ATOM 708 C CA . ARG A 1 88 ? 2.466 -11.152 -2.412 1.00 92.94 88 ARG A CA 1
ATOM 709 C C . ARG A 1 88 ? 3.595 -11.275 -1.388 1.00 92.94 88 ARG A C 1
ATOM 711 O O . ARG A 1 88 ? 4.557 -11.980 -1.662 1.00 92.94 88 ARG A O 1
ATOM 718 N N . ALA A 1 89 ? 3.476 -10.596 -0.250 1.00 93.19 89 ALA A N 1
ATOM 719 C CA . ALA A 1 89 ? 4.426 -10.667 0.856 1.00 93.19 89 ALA A CA 1
ATOM 720 C C . ALA A 1 89 ? 4.149 -11.827 1.836 1.00 93.19 89 ALA A C 1
ATOM 722 O O . ALA A 1 89 ? 4.880 -11.976 2.810 1.00 93.19 89 ALA A O 1
ATOM 723 N N . GLY A 1 90 ? 3.090 -12.622 1.626 1.00 94.38 90 GLY A N 1
ATOM 724 C CA . GLY A 1 90 ? 2.725 -13.739 2.505 1.00 94.38 90 GLY A CA 1
ATOM 725 C C . GLY A 1 90 ? 2.107 -13.332 3.851 1.00 94.38 90 GLY A C 1
ATOM 726 O O . GLY A 1 90 ? 2.020 -14.156 4.755 1.00 94.38 90 GLY A O 1
ATOM 727 N N . VAL A 1 91 ? 1.679 -12.074 4.011 1.00 93.25 91 VAL A N 1
ATOM 728 C CA . VAL A 1 91 ? 1.058 -11.575 5.256 1.00 93.25 91 VAL A CA 1
ATOM 729 C C . VAL A 1 91 ? -0.435 -11.906 5.317 1.00 93.25 91 VAL A C 1
ATOM 731 O O . VAL A 1 91 ? -0.971 -12.165 6.391 1.00 93.25 91 VAL A O 1
ATOM 734 N N . LEU A 1 92 ? -1.108 -11.882 4.167 1.00 93.06 92 LEU A N 1
ATOM 735 C CA . LEU A 1 92 ? -2.525 -12.209 3.999 1.00 93.06 92 LEU A CA 1
ATOM 736 C C . LEU A 1 92 ? -2.682 -13.272 2.904 1.00 93.06 92 LEU A C 1
ATOM 738 O O . LEU A 1 92 ? -1.786 -13.412 2.071 1.00 93.06 92 LEU A O 1
ATOM 742 N N . PRO A 1 93 ? -3.809 -14.003 2.845 1.00 93.56 93 PRO A N 1
ATOM 743 C CA . PRO A 1 93 ? -4.109 -14.810 1.671 1.00 93.56 93 PRO A CA 1
ATOM 744 C C . PRO A 1 93 ? -4.208 -13.916 0.430 1.00 93.56 93 PRO A C 1
ATOM 746 O O . PRO A 1 93 ? -4.698 -12.785 0.485 1.00 93.56 93 PRO A O 1
ATOM 749 N N . MET A 1 94 ? -3.736 -14.430 -0.704 1.00 92.94 94 MET A N 1
ATOM 750 C CA . MET A 1 94 ? -3.803 -13.718 -1.975 1.00 92.94 94 MET A CA 1
ATOM 751 C C . MET A 1 94 ? -5.273 -13.456 -2.350 1.00 92.94 94 MET A C 1
ATOM 753 O O . MET A 1 94 ? -6.037 -14.416 -2.472 1.00 92.94 94 MET A O 1
ATOM 757 N N . PRO A 1 95 ? -5.696 -12.193 -2.554 1.00 89.62 95 PRO A N 1
ATOM 758 C CA . PRO A 1 95 ? -7.074 -11.908 -2.933 1.00 89.62 95 PRO A CA 1
ATOM 759 C C . PRO A 1 95 ? -7.385 -12.458 -4.336 1.00 89.62 95 PRO A C 1
ATOM 761 O O . PRO A 1 95 ? -6.481 -12.529 -5.181 1.00 89.62 95 PRO A O 1
ATOM 764 N N . PRO A 1 96 ? -8.655 -12.806 -4.625 1.00 87.12 96 PRO A N 1
ATOM 765 C CA . PRO A 1 96 ? -9.051 -13.305 -5.936 1.00 87.12 96 PRO A CA 1
ATOM 766 C C . PRO A 1 96 ? -8.720 -12.265 -7.008 1.00 87.12 96 PRO A C 1
ATOM 768 O O . PRO A 1 96 ? -9.140 -11.105 -6.937 1.00 87.12 96 PRO A O 1
ATOM 771 N N . GLN A 1 97 ? -7.940 -12.673 -8.009 1.00 77.81 97 GLN A N 1
ATOM 772 C CA . GLN A 1 97 ? -7.577 -11.779 -9.098 1.00 77.81 97 GLN A CA 1
ATOM 773 C C . GLN A 1 97 ? -8.795 -11.564 -9.991 1.00 77.81 97 GLN A C 1
ATOM 775 O O . GLN A 1 97 ? -9.322 -12.506 -10.580 1.00 77.81 97 GLN A O 1
ATOM 780 N N . ARG A 1 98 ? -9.245 -10.312 -10.112 1.00 72.44 98 ARG A N 1
ATOM 781 C CA . ARG A 1 98 ? -10.242 -9.974 -11.129 1.00 72.44 98 ARG A CA 1
ATOM 782 C C . ARG A 1 98 ? -9.576 -10.135 -12.496 1.00 72.44 98 ARG A C 1
ATOM 784 O O . ARG A 1 98 ? -8.518 -9.531 -12.698 1.00 72.44 98 ARG A O 1
ATOM 791 N N . PRO A 1 99 ? -10.155 -10.917 -13.422 1.00 68.69 99 PRO A N 1
ATOM 792 C CA . PRO A 1 99 ? -9.583 -11.061 -14.749 1.00 68.69 99 PRO A CA 1
ATOM 793 C C . PRO A 1 99 ? -9.477 -9.675 -15.387 1.00 68.69 99 PRO A C 1
ATOM 795 O O . PRO A 1 99 ? -10.445 -8.918 -15.446 1.00 68.69 99 PRO A O 1
ATOM 798 N N . SER A 1 100 ? -8.279 -9.326 -15.849 1.00 63.88 100 SER A N 1
ATOM 799 C CA . SER A 1 100 ? -8.011 -8.065 -16.550 1.00 63.88 100 SER A CA 1
ATOM 800 C C . SER A 1 100 ? -8.682 -8.008 -17.928 1.00 63.88 100 SER A C 1
ATOM 802 O O . SER A 1 100 ? -8.755 -6.940 -18.540 1.00 63.88 100 SER A O 1
ATOM 804 N N . PHE A 1 101 ? -9.190 -9.145 -18.415 1.00 71.12 101 PHE A N 1
ATOM 805 C CA . PHE A 1 101 ? -9.830 -9.268 -19.713 1.00 71.12 101 PHE A CA 1
ATOM 806 C C . PHE A 1 101 ? -11.222 -8.627 -19.712 1.00 71.12 101 PHE A C 1
ATOM 808 O O . PHE A 1 101 ? -12.192 -9.175 -19.190 1.00 71.12 101 PHE A O 1
ATOM 815 N N . LYS A 1 102 ? -11.336 -7.463 -20.356 1.00 66.19 102 LYS A N 1
ATOM 816 C CA . LYS A 1 102 ? -12.631 -6.947 -20.803 1.00 66.19 102 LYS A CA 1
ATOM 817 C C . LYS A 1 102 ? -13.033 -7.728 -22.048 1.00 66.19 102 LYS A C 1
ATOM 819 O O . LYS A 1 102 ? -12.367 -7.608 -23.075 1.00 66.19 102 LYS A O 1
ATOM 824 N N . MET A 1 103 ? -14.124 -8.490 -21.972 1.00 64.88 103 MET A N 1
ATOM 825 C CA . MET A 1 103 ? -14.712 -9.083 -23.170 1.00 64.88 103 MET A CA 1
ATOM 826 C C . MET A 1 103 ? -15.013 -7.979 -24.199 1.00 64.88 103 MET A C 1
ATOM 828 O O . MET A 1 103 ? -15.558 -6.931 -23.827 1.00 64.88 103 MET A O 1
ATOM 832 N N . PRO A 1 104 ? -14.655 -8.165 -25.483 1.00 69.75 104 PRO A N 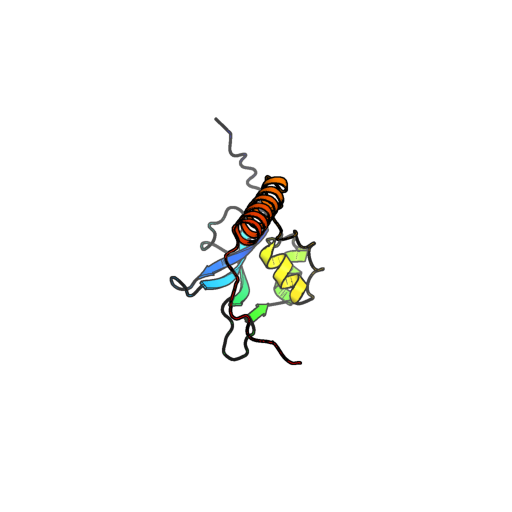1
ATOM 833 C CA . PRO A 1 104 ? -15.057 -7.226 -26.517 1.00 69.75 104 PRO A CA 1
ATOM 834 C C . PRO A 1 104 ? -16.589 -7.181 -26.562 1.00 69.75 104 PRO A C 1
ATOM 836 O O . PRO A 1 104 ? -17.233 -8.217 -26.684 1.00 69.75 104 PRO A O 1
ATOM 839 N N . LYS A 1 105 ? -17.174 -5.976 -26.487 1.00 68.19 105 LYS A N 1
ATOM 840 C CA . LYS A 1 105 ? -18.638 -5.757 -26.479 1.00 68.19 105 LYS A CA 1
ATOM 841 C C . LYS A 1 105 ? -19.376 -6.390 -27.672 1.00 68.19 105 LYS A C 1
ATOM 843 O O . LYS A 1 105 ? -20.589 -6.527 -27.613 1.00 68.19 105 LYS A O 1
ATOM 848 N N . ASN A 1 106 ? -18.669 -6.727 -28.753 1.00 75.75 106 ASN A N 1
ATOM 849 C CA . ASN A 1 106 ? -19.218 -7.459 -29.890 1.00 75.75 106 ASN A CA 1
ATOM 850 C C . ASN A 1 106 ? -18.139 -8.397 -30.489 1.00 75.75 106 ASN A C 1
ATOM 852 O O . ASN A 1 106 ? -17.267 -7.917 -31.223 1.00 75.75 106 ASN A O 1
ATOM 856 N N . PRO A 1 107 ? -18.159 -9.704 -30.171 1.00 62.25 107 PRO A N 1
ATOM 857 C CA . PRO A 1 107 ? -17.180 -10.668 -30.676 1.00 62.25 107 PRO A CA 1
ATOM 858 C C . PRO A 1 107 ? -17.328 -10.964 -32.183 1.00 62.25 107 PRO A C 1
ATOM 860 O O . PRO A 1 107 ? -16.340 -11.294 -32.840 1.00 62.25 107 PRO A O 1
ATOM 863 N N . GLU A 1 108 ? -18.513 -10.772 -32.769 1.00 63.72 108 GLU A N 1
ATOM 864 C CA . GLU A 1 108 ? -18.837 -11.130 -34.163 1.00 63.72 108 GLU A CA 1
ATOM 865 C C . GLU A 1 108 ? -18.149 -10.225 -35.200 1.00 63.72 108 GLU A C 1
ATOM 867 O O . GLU A 1 108 ? -17.783 -10.659 -36.298 1.00 63.72 108 GLU A O 1
ATOM 872 N N . LYS A 1 109 ? -17.894 -8.959 -34.842 1.00 60.25 109 LYS A N 1
ATOM 873 C CA . LYS A 1 109 ? -17.220 -7.982 -35.721 1.00 60.25 109 LYS A CA 1
ATOM 874 C C . LYS A 1 109 ? -15.775 -8.362 -36.060 1.00 60.25 109 LYS A C 1
ATOM 876 O O . LYS A 1 109 ? -15.254 -7.940 -37.092 1.00 60.25 109 LYS A O 1
ATOM 881 N N . LYS A 1 110 ? -15.119 -9.162 -35.209 1.00 54.62 110 LYS A N 1
ATOM 882 C CA . LYS A 1 110 ? -13.756 -9.651 -35.459 1.00 54.62 110 LYS A CA 1
ATOM 883 C C . LYS A 1 110 ? -13.748 -10.650 -36.626 1.00 54.62 110 LYS A C 1
ATOM 885 O O . LYS A 1 110 ? -12.916 -10.531 -37.518 1.00 54.62 110 LYS A O 1
ATOM 890 N N . TYR A 1 111 ? -14.722 -11.561 -36.671 1.00 59.19 111 TYR A N 1
ATOM 891 C CA . TYR A 1 111 ? -14.824 -12.620 -37.685 1.00 59.19 111 TYR A CA 1
ATOM 892 C C . TYR A 1 111 ? -15.244 -12.100 -39.065 1.00 59.19 111 TYR A C 1
ATOM 894 O O . TYR A 1 111 ? -14.697 -12.524 -40.082 1.00 59.19 111 TYR A O 1
ATOM 902 N N . THR A 1 112 ? -16.127 -11.101 -39.118 1.00 66.00 112 THR A N 1
ATOM 903 C CA . THR A 1 112 ? -16.525 -10.457 -40.385 1.00 66.00 112 THR A CA 1
ATOM 904 C C . THR A 1 112 ? -15.373 -9.712 -41.067 1.00 66.00 112 THR A C 1
ATOM 906 O O . THR A 1 112 ? -15.349 -9.635 -42.295 1.00 66.00 112 THR A O 1
ATOM 909 N N . LYS A 1 113 ? -14.392 -9.196 -40.309 1.00 61.84 113 LYS A N 1
ATOM 910 C CA . LYS A 1 113 ? -13.188 -8.563 -40.873 1.00 61.84 113 LYS A CA 1
ATOM 911 C C . LYS A 1 113 ? -12.284 -9.581 -41.575 1.00 61.84 113 LYS A C 1
ATOM 913 O O . LYS A 1 113 ? -11.846 -9.312 -42.690 1.00 61.84 113 LYS A O 1
ATOM 918 N N . TYR A 1 114 ? -12.046 -10.741 -40.958 1.00 67.94 114 TYR A N 1
ATOM 919 C CA . TYR A 1 114 ? -11.237 -11.806 -41.563 1.00 67.94 114 TYR A CA 1
ATOM 920 C C . TYR A 1 114 ? -11.916 -12.389 -42.801 1.00 67.94 114 TYR A C 1
ATOM 922 O O . TYR A 1 114 ? -11.283 -12.472 -43.844 1.00 67.94 114 TYR A O 1
ATOM 930 N N . ALA A 1 115 ? -13.225 -12.653 -42.740 1.00 72.81 115 ALA A N 1
ATOM 931 C CA . ALA A 1 115 ? -13.984 -13.145 -43.890 1.00 72.81 115 ALA A CA 1
ATOM 932 C C . ALA A 1 115 ? -13.970 -12.166 -45.082 1.00 72.81 115 ALA A C 1
ATOM 934 O O . ALA A 1 115 ? -13.906 -12.586 -46.235 1.00 72.81 115 ALA A O 1
ATOM 935 N N . LYS A 1 116 ? -14.000 -10.849 -44.828 1.00 72.81 116 LYS A N 1
ATOM 936 C CA . LYS A 1 116 ? -13.862 -9.836 -45.888 1.00 72.81 116 LYS A CA 1
ATOM 937 C C . LYS A 1 116 ? -12.449 -9.787 -46.472 1.00 72.81 116 LYS A C 1
ATOM 939 O O . LYS A 1 116 ? -12.326 -9.701 -47.688 1.00 72.81 116 LYS A O 1
ATOM 944 N N . ALA A 1 117 ? -11.413 -9.866 -45.636 1.00 77.44 117 ALA A N 1
ATOM 945 C CA . ALA A 1 117 ? -10.022 -9.912 -46.092 1.00 77.44 117 ALA A CA 1
ATOM 946 C C . ALA A 1 117 ? -9.734 -11.177 -46.921 1.00 77.44 117 ALA A C 1
ATOM 948 O O . ALA A 1 117 ? -9.066 -11.108 -47.947 1.00 77.44 117 ALA A O 1
ATOM 949 N N . GLN A 1 118 ? -10.311 -12.310 -46.521 1.00 74.62 118 GLN A N 1
ATOM 950 C CA . GLN A 1 118 ? -10.169 -13.595 -47.200 1.00 74.62 118 GLN A CA 1
ATOM 951 C C . GLN A 1 118 ? -10.859 -13.582 -48.571 1.00 74.62 118 GLN A C 1
ATOM 953 O O . GLN A 1 118 ? -10.224 -13.886 -49.574 1.00 74.62 118 GLN A O 1
ATOM 958 N N . ARG A 1 119 ? -12.089 -13.049 -48.649 1.00 76.75 119 ARG A N 1
ATOM 959 C CA . ARG A 1 119 ? -12.779 -12.801 -49.930 1.00 76.75 119 ARG A CA 1
ATOM 960 C C . ARG A 1 119 ? -12.029 -11.832 -50.846 1.00 76.75 119 ARG A C 1
ATOM 962 O O . ARG A 1 119 ? -12.094 -11.965 -52.063 1.00 76.75 119 ARG A O 1
ATOM 969 N N . GLN A 1 120 ? -11.354 -10.826 -50.290 1.00 73.94 120 GLN A N 1
ATOM 970 C CA . GLN A 1 120 ? -10.526 -9.901 -51.071 1.00 73.94 120 GLN A CA 1
ATOM 971 C C . GLN A 1 120 ? -9.278 -10.594 -51.622 1.00 73.94 120 GLN A C 1
ATOM 973 O O . GLN A 1 120 ? -8.970 -10.410 -52.793 1.00 73.94 120 GLN A O 1
ATOM 978 N N . TYR A 1 121 ? -8.604 -11.415 -50.814 1.00 68.31 121 TYR A N 1
ATOM 979 C CA . TYR A 1 121 ? -7.460 -12.220 -51.241 1.00 68.31 121 TYR A CA 1
ATOM 980 C C . TYR A 1 121 ? -7.841 -13.203 -52.354 1.00 68.31 121 TYR A C 1
ATOM 982 O O . TYR A 1 121 ? -7.208 -13.214 -53.404 1.00 68.31 121 TYR A O 1
ATOM 990 N N . GLU A 1 122 ? -8.940 -13.939 -52.182 1.00 78.06 122 GLU A N 1
ATOM 991 C CA . GLU A 1 122 ? -9.497 -14.834 -53.206 1.00 78.06 122 GLU A CA 1
ATOM 992 C C . GLU A 1 122 ? -9.866 -14.078 -54.492 1.00 78.06 122 GLU A C 1
ATOM 994 O O . GLU A 1 122 ? -9.582 -14.544 -55.592 1.00 78.06 122 GLU A O 1
ATOM 999 N N . ARG A 1 123 ? -10.441 -12.872 -54.375 1.00 75.38 123 ARG A N 1
ATOM 1000 C CA . ARG A 1 123 ? -10.764 -12.020 -55.529 1.00 75.38 123 ARG A CA 1
ATOM 1001 C C . ARG A 1 123 ? -9.515 -11.502 -56.250 1.00 75.38 123 ARG A C 1
ATOM 1003 O O . ARG A 1 123 ? -9.542 -11.416 -57.472 1.00 75.38 123 ARG A O 1
ATOM 1010 N N . MET A 1 124 ? -8.442 -11.173 -55.527 1.00 70.88 124 MET A N 1
ATOM 1011 C CA . MET A 1 124 ? -7.151 -10.782 -56.116 1.00 70.88 124 MET A CA 1
ATOM 1012 C C . MET A 1 124 ? -6.478 -11.958 -56.839 1.00 70.88 124 MET A C 1
ATOM 1014 O O . MET A 1 124 ? -5.963 -11.775 -57.938 1.00 70.88 124 MET A O 1
ATOM 1018 N N . GLN A 1 125 ? -6.554 -13.167 -56.269 1.00 68.00 125 GLN A N 1
ATOM 1019 C CA . GLN A 1 125 ? -6.065 -14.406 -56.888 1.00 68.00 125 GLN A CA 1
ATOM 1020 C C . GLN A 1 125 ? -6.857 -14.759 -58.163 1.00 68.00 125 GLN A C 1
ATOM 1022 O O . GLN A 1 125 ? -6.270 -15.071 -59.196 1.00 68.00 125 GLN A O 1
ATOM 1027 N N . ALA A 1 126 ? -8.189 -14.625 -58.138 1.00 63.94 126 ALA A N 1
ATOM 1028 C CA . ALA A 1 126 ? -9.059 -14.888 -59.290 1.00 63.94 126 ALA A CA 1
ATOM 1029 C C . ALA A 1 126 ? -8.926 -13.852 -60.425 1.00 63.94 126 ALA A C 1
ATOM 1031 O O . ALA A 1 126 ? -9.239 -14.155 -61.573 1.00 63.94 126 ALA A O 1
ATOM 1032 N N . GLN A 1 127 ? -8.462 -12.634 -60.120 1.00 66.94 127 GLN A N 1
ATOM 1033 C CA . GLN A 1 127 ? -8.164 -11.592 -61.112 1.00 66.94 127 GLN A CA 1
ATOM 1034 C C . GLN A 1 127 ? -6.772 -11.748 -61.755 1.00 66.94 127 GLN A C 1
ATOM 1036 O O . GLN A 1 127 ? -6.395 -10.919 -62.580 1.00 66.94 127 GLN A O 1
ATOM 1041 N N . GLY A 1 128 ? -6.032 -12.818 -61.434 1.00 54.53 128 GLY A N 1
ATOM 1042 C CA . GLY A 1 128 ? -4.819 -13.207 -62.157 1.00 54.53 128 GLY A CA 1
ATOM 1043 C C . GLY A 1 128 ? -3.590 -12.344 -61.874 1.00 54.53 128 GLY A C 1
ATOM 1044 O O . GLY A 1 128 ? -2.669 -12.322 -62.687 1.00 54.53 128 GLY A O 1
ATOM 1045 N N . PHE A 1 129 ? -3.535 -11.642 -60.737 1.00 51.06 129 PHE A N 1
ATOM 1046 C CA . PHE A 1 129 ? -2.292 -11.004 -60.301 1.00 51.06 129 PHE A CA 1
ATOM 1047 C C . PHE A 1 129 ? -1.390 -12.071 -59.668 1.00 51.06 129 PHE A C 1
ATOM 1049 O O . PHE A 1 129 ? -1.480 -12.353 -58.473 1.00 51.06 129 PHE A O 1
ATOM 1056 N N . ALA A 1 130 ? -0.557 -12.712 -60.491 1.00 48.44 130 ALA A N 1
ATOM 1057 C CA . ALA A 1 130 ? 0.473 -13.633 -60.032 1.00 48.44 130 ALA A CA 1
ATOM 1058 C C . ALA A 1 130 ? 1.387 -12.910 -59.030 1.00 48.44 130 ALA A C 1
ATOM 1060 O O . ALA A 1 130 ? 2.128 -11.997 -59.394 1.00 48.44 130 ALA A O 1
ATOM 1061 N N . ALA A 1 131 ? 1.330 -13.308 -57.759 1.00 50.38 131 ALA A N 1
ATOM 1062 C CA . ALA A 1 131 ? 2.311 -12.903 -56.765 1.00 50.38 131 ALA A CA 1
ATOM 1063 C C . ALA A 1 131 ? 3.645 -13.590 -57.094 1.00 50.38 131 ALA A C 1
ATOM 1065 O O . ALA A 1 131 ? 3.941 -14.676 -56.603 1.00 50.38 131 ALA A O 1
ATOM 1066 N N . SER A 1 132 ? 4.445 -12.975 -57.964 1.00 50.53 132 SER A N 1
ATOM 1067 C CA . SER A 1 132 ? 5.860 -13.301 -58.096 1.00 50.53 132 SER A CA 1
ATOM 1068 C C . SER A 1 132 ? 6.584 -12.861 -56.820 1.00 50.53 132 SER A C 1
ATOM 1070 O O . SER A 1 132 ? 6.751 -11.662 -56.591 1.00 50.53 132 SER A O 1
ATOM 1072 N N . GLY A 1 133 ? 7.011 -13.834 -56.013 1.00 52.56 133 GLY A N 1
ATOM 1073 C CA . GLY A 1 133 ? 7.998 -13.655 -54.946 1.00 52.56 133 GLY A CA 1
ATOM 1074 C C . GLY A 1 133 ? 7.439 -13.692 -53.522 1.00 52.56 133 GLY A C 1
ATOM 1075 O O . GLY A 1 133 ? 7.277 -12.652 -52.889 1.00 52.56 133 GLY A O 1
ATOM 1076 N N . LEU A 1 134 ? 7.224 -14.896 -52.986 1.00 46.03 134 LEU A N 1
ATOM 1077 C CA . LEU A 1 134 ? 7.371 -15.132 -51.547 1.00 46.03 134 LEU A CA 1
ATOM 1078 C C . LEU A 1 134 ? 8.838 -15.523 -51.297 1.00 46.03 134 LEU A C 1
ATOM 1080 O O . LEU A 1 134 ? 9.339 -16.369 -52.037 1.00 46.03 134 LEU A O 1
ATOM 1084 N N . PRO A 1 135 ? 9.540 -14.944 -50.304 1.00 45.94 135 PRO A N 1
ATOM 1085 C CA . PRO A 1 135 ? 10.777 -15.535 -49.820 1.00 45.94 135 PRO A CA 1
ATOM 1086 C C . PRO A 1 135 ? 10.430 -16.846 -49.111 1.00 45.94 135 PRO A C 1
ATOM 1088 O O . PRO A 1 135 ? 9.616 -16.863 -48.184 1.00 45.94 135 PRO A O 1
ATOM 1091 N N . GLU A 1 136 ? 11.020 -17.936 -49.586 1.00 42.94 136 GLU A N 1
ATOM 1092 C CA . GLU A 1 136 ? 11.010 -19.227 -48.912 1.00 42.94 136 GLU A CA 1
ATOM 1093 C C . GLU A 1 136 ? 11.643 -19.050 -47.528 1.00 42.94 136 GLU A C 1
ATOM 1095 O O . GLU A 1 136 ? 12.789 -18.625 -47.390 1.00 42.94 136 GLU A O 1
ATOM 1100 N N . THR A 1 137 ? 10.863 -19.308 -46.482 1.00 48.94 137 THR A N 1
ATOM 1101 C CA . THR A 1 137 ? 11.401 -19.548 -45.146 1.00 48.94 137 THR A CA 1
ATOM 1102 C C . THR A 1 137 ? 11.821 -21.010 -45.100 1.00 48.94 137 THR A C 1
ATOM 1104 O O . THR A 1 137 ? 10.978 -21.876 -44.859 1.00 48.94 137 THR A O 1
ATOM 1107 N N . GLU A 1 138 ? 13.092 -21.271 -45.401 1.00 42.53 138 GLU A N 1
ATOM 1108 C CA . GLU A 1 138 ? 13.761 -22.503 -44.980 1.00 42.53 138 GLU A CA 1
ATOM 1109 C C . GLU A 1 138 ? 13.945 -22.499 -43.447 1.00 42.53 138 GLU A C 1
ATOM 1111 O O . GLU A 1 138 ? 13.993 -21.438 -42.821 1.00 42.53 138 GLU A O 1
ATOM 1116 N N . GLU A 1 139 ? 13.947 -23.722 -42.912 1.00 45.12 139 GLU A N 1
ATOM 1117 C CA . GLU A 1 139 ? 13.848 -24.232 -41.528 1.00 45.12 139 GLU A CA 1
ATOM 1118 C C . GLU A 1 139 ? 14.413 -23.404 -40.354 1.00 45.12 139 GLU A C 1
ATOM 1120 O O . GLU A 1 139 ? 15.558 -22.903 -40.416 1.00 45.12 139 GLU A O 1
#

pLDDT: mean 81.17, std 18.46, range [39.94, 97.81]

InterPro domains:
  IPR000307 Small ribosomal subunit protein bS16 [MF_00385] (11-89)
  IPR000307 Small ribosomal subunit protein bS16 [PF00886] (18-79)
  IPR000307 Small ribosomal subunit protein bS16 [PTHR12919] (12-124)
  IPR000307 Small ribosomal subunit protein bS16 [TIGR00002] (12-91)
  IPR020592 Small ribosomal subunit protein bS16, conserved site [PS00732] (12-21)
  IPR023803 Small ribosomal subunit protein bS16 domain superfamily [G3DSA:3.30.1320.10] (5-129)
  IPR023803 Small ribosomal subunit protein bS16 domain superfamily [SSF54565] (12-104)

Solvent-accessible surface area (backbone atoms only — not comparable to full-atom values): 8525 Å² total; per-residue (Å²): 138,82,78,79,77,80,73,82,62,89,42,40,26,33,38,77,21,78,43,72,54,91,98,44,64,32,30,39,32,31,34,24,50,66,85,42,54,77,75,56,71,60,80,46,77,43,31,38,38,34,79,64,54,54,96,84,70,47,60,50,71,47,72,43,62,69,60,48,52,51,41,46,72,76,60,34,44,58,36,75,68,48,39,42,52,34,18,76,70,68,76,42,76,68,62,85,80,75,75,88,74,75,76,67,95,61,68,65,65,61,55,56,52,52,54,50,52,50,54,49,51,52,50,45,55,73,69,64,63,76,81,83,78,76,84,82,81,77,133

Foldseek 3Di:
DDDPPPPVPQAWAFEWAWDDDVVFTKTWGFTAGPPADRNDDGDDTFWIWGPDQDPVRDTDTGGNLVVVVVCVVVVHHYDLVRLCVCCVVVSHPHDDDDPPDDDDPDPVVVVVVVVVVVVVVVVCVVVPPPPDDDPDPDD

Radius of gyration: 26.51 Å; Cα contacts (8 Å, |Δi|>4): 158; chains: 1; bounding box: 49×39×78 Å

Nearest PDB structures (foldseek):
  5aj3-assembly1_P  TM=7.950E-01  e=3.032E-11  Sus scrofa
  7pnt-assembly1_M  TM=7.921E-01  e=9.211E-11  Mus musculus
  7nql-assembly1_AP  TM=7.603E-01  e=1.605E-10  Sus scrofa
  3j9m-assembly1_AM  TM=7.894E-01  e=6.241E-10  Homo sapiens
  6nf8-assembly1_P  TM=7.926E-01  e=1.157E-09  Bos taurus

Mean predicted aligned error: 13.29 Å

Organism: NCBI:txid41880

Secondary structure (DSSP, 8-state):
-----------EEEEEEEEEETTEEEEEEEEEETTS-TTS--SEEEEEE--S--TTSPPPEEE-HHHHHHHHHTTPEEPHHHHHHHHHTTSSPPPPPPP-----S-SHHHHHHHHHHHHHHHHHHHTT-----PPP---

Sequence (139 aa):
MGGNSHFGARLLRIRLARFGRRNLPFYRIYVANSESPRDGKHLEIVGTFDPIPQIDNNKHLTLNIERIKYWLSVGAQPSDRVAYLLGRAGVLPMPPQRPSFKMPKNPEKKYTKYAKAQRQYERMQAQGFAASGLPETEE